Protein AF-A0A0C9QI02-F1 (afdb_monomer)

Mean predicted aligned error: 4.32 Å

InterPro domains:
  IPR000772 Ricin B, lectin domain [PF00652] (27-144)
  IPR000772 Ricin B, lectin domain [SM00458] (23-147)
  IPR035992 Ricin B-like lectins [SSF50370] (18-147)

Nearest PDB structures (foldseek):
  8v9q-assembly1_A  TM=8.967E-01  e=5.210E-18  Mus musculus
  1xhb-assembly1_A  TM=8.887E-01  e=1.235E-16  Mus musculus
  6egs-assembly2_B  TM=7.963E-01  e=5.483E-11  Homo sapiens
  5fv9-assembly1_C  TM=7.968E-01  e=1.902E-10  Homo sapiens
  6nqt-assembly3_F  TM=7.589E-01  e=3.748E-10  Homo sapiens

pLDDT: mean 92.77, std 10.68, range [41.97, 98.75]

Structure (mmCIF, N/CA/C/O backbone):
data_AF-A0A0C9QI02-F1
#
_entry.id   AF-A0A0C9QI02-F1
#
loop_
_atom_site.group_PDB
_atom_site.id
_atom_site.type_symbol
_atom_site.label_atom_id
_atom_site.label_alt_id
_atom_site.label_comp_id
_atom_site.label_asym_id
_atom_site.label_entity_id
_atom_site.label_seq_id
_atom_site.pdbx_PDB_ins_code
_atom_site.Cartn_x
_atom_site.Cartn_y
_atom_site.Cartn_z
_atom_site.occupancy
_atom_site.B_iso_or_equiv
_atom_site.auth_seq_id
_atom_site.auth_comp_id
_atom_site.auth_asym_id
_atom_site.auth_atom_id
_atom_site.pdbx_PDB_model_num
ATOM 1 N N . MET A 1 1 ? -13.184 5.773 35.639 1.00 55.47 1 MET A N 1
ATOM 2 C CA . MET A 1 1 ? -14.064 6.061 34.481 1.00 55.47 1 MET A CA 1
ATOM 3 C C . MET A 1 1 ? -14.146 4.818 33.604 1.00 55.47 1 MET A C 1
ATOM 5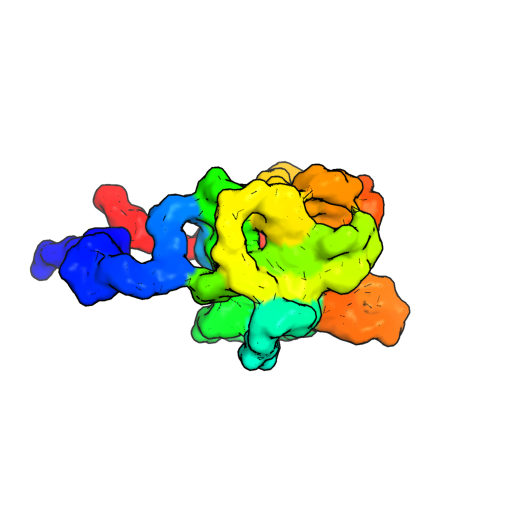 O O . MET A 1 1 ? -13.140 4.131 33.490 1.00 55.47 1 MET A O 1
ATOM 9 N N . LYS A 1 2 ? -15.314 4.500 33.029 1.00 77.25 2 LYS A N 1
ATOM 10 C CA . LYS A 1 2 ? -15.516 3.354 32.120 1.00 77.25 2 LYS A CA 1
ATOM 11 C C . LYS A 1 2 ? -15.523 3.847 30.665 1.00 77.25 2 LYS A C 1
ATOM 13 O O . LYS A 1 2 ? -16.592 4.107 30.118 1.00 77.25 2 LYS A O 1
ATOM 18 N N . CYS A 1 3 ? -14.345 4.047 30.074 1.00 85.62 3 CYS A N 1
ATOM 19 C CA . CYS A 1 3 ? -14.226 4.512 28.689 1.00 85.62 3 CYS A CA 1
ATOM 20 C C . CYS A 1 3 ? -14.749 3.453 27.706 1.00 85.62 3 CYS A C 1
ATOM 22 O O . CYS A 1 3 ? -14.586 2.254 27.929 1.00 85.62 3 CYS A O 1
ATOM 24 N N . LYS A 1 4 ? -15.390 3.902 26.625 1.00 88.62 4 LYS A N 1
ATOM 25 C CA . LYS A 1 4 ? -15.806 3.042 25.510 1.00 88.62 4 LYS A CA 1
ATOM 26 C C . LYS A 1 4 ? -14.634 2.820 24.549 1.00 88.62 4 LYS A C 1
ATOM 28 O O . LYS A 1 4 ? -13.681 3.596 24.548 1.00 88.62 4 LYS A O 1
ATOM 33 N N . SER A 1 5 ? -14.694 1.753 23.751 1.00 86.62 5 SER A N 1
ATOM 34 C CA . SER A 1 5 ? -13.665 1.458 22.750 1.00 86.62 5 SER A CA 1
ATOM 35 C C . SER A 1 5 ? -13.725 2.445 21.580 1.00 86.62 5 SER A C 1
ATOM 37 O O . SER A 1 5 ? -14.763 3.049 21.310 1.00 86.62 5 SER A O 1
ATOM 39 N N . PHE A 1 6 ? -12.623 2.578 20.840 1.00 83.38 6 PHE A N 1
ATOM 40 C CA . PHE A 1 6 ? -12.599 3.406 19.631 1.00 83.38 6 PHE A CA 1
ATOM 41 C C . PHE A 1 6 ? -13.569 2.890 18.555 1.00 83.38 6 PHE A C 1
ATOM 43 O O . PHE A 1 6 ? -14.232 3.676 17.887 1.00 83.38 6 PHE A O 1
ATOM 50 N N . ARG A 1 7 ? -13.748 1.565 18.468 1.00 86.25 7 ARG A N 1
ATOM 51 C CA . ARG A 1 7 ? -14.791 0.959 17.632 1.00 86.25 7 ARG A CA 1
ATOM 52 C C . ARG A 1 7 ? -16.189 1.459 18.011 1.00 86.25 7 ARG A C 1
ATOM 54 O O . ARG A 1 7 ? -16.927 1.883 17.133 1.00 86.25 7 ARG A O 1
ATOM 61 N N . TRP A 1 8 ? -16.523 1.476 19.305 1.00 90.69 8 TRP A N 1
ATOM 62 C CA . TRP A 1 8 ? -17.812 1.997 19.769 1.00 90.69 8 TRP A CA 1
ATOM 63 C C . TRP A 1 8 ? -18.002 3.468 19.377 1.00 90.69 8 TRP A C 1
ATOM 65 O O . TRP A 1 8 ? -19.097 3.853 18.979 1.00 90.69 8 TRP A O 1
ATOM 75 N N . TYR A 1 9 ? -16.943 4.280 19.456 1.00 90.12 9 TYR A N 1
ATOM 76 C CA . TYR A 1 9 ? -16.985 5.679 19.024 1.00 90.12 9 TYR A CA 1
ATOM 77 C C . TYR A 1 9 ? -17.322 5.805 17.533 1.00 90.12 9 TYR A C 1
ATOM 79 O O . TYR A 1 9 ? -18.242 6.543 17.191 1.00 90.12 9 TYR A O 1
ATOM 87 N N . LEU A 1 10 ? -16.644 5.052 16.661 1.00 90.44 10 LEU A N 1
ATOM 88 C CA . LEU A 1 10 ? -16.947 5.056 15.227 1.00 90.44 10 LEU A CA 1
ATOM 89 C C . LEU A 1 10 ? -18.365 4.548 14.940 1.00 90.44 10 LEU A C 1
ATOM 91 O O . LEU A 1 10 ? -19.029 5.075 14.068 1.00 90.44 10 LEU A O 1
ATOM 95 N N . GLU A 1 11 ? -18.875 3.579 15.697 1.00 91.56 11 GLU A N 1
ATOM 96 C CA . GLU A 1 11 ? -20.224 3.040 15.474 1.00 91.56 11 GLU A CA 1
ATOM 97 C C . GLU A 1 11 ? -21.355 3.948 16.000 1.00 91.56 11 GLU A C 1
ATOM 99 O O . GLU A 1 11 ? -22.473 3.863 15.499 1.00 91.56 11 GLU A O 1
ATOM 104 N N . ASN A 1 12 ? -21.107 4.791 17.014 1.00 94.12 12 ASN A N 1
ATOM 105 C CA . ASN A 1 12 ? -22.176 5.504 17.740 1.00 94.12 12 ASN A CA 1
ATOM 106 C C . ASN A 1 12 ? -22.050 7.032 17.728 1.00 94.12 12 ASN A C 1
ATOM 108 O O . ASN A 1 12 ? -23.053 7.720 17.893 1.00 94.12 12 ASN A O 1
ATOM 112 N N . ILE A 1 13 ? -20.833 7.564 17.602 1.00 95.44 13 ILE A N 1
ATOM 113 C CA . ILE A 1 13 ? -20.556 9.005 17.673 1.00 95.44 13 ILE A CA 1
ATOM 114 C C . ILE A 1 13 ? -20.153 9.561 16.309 1.00 95.44 13 ILE A C 1
ATOM 116 O O . ILE A 1 13 ? -20.539 10.681 15.995 1.00 95.44 13 ILE A O 1
ATOM 120 N N . TYR A 1 14 ? -19.406 8.793 15.510 1.00 92.94 14 TYR A N 1
ATOM 121 C CA . TYR A 1 14 ? -18.964 9.204 14.173 1.00 92.94 14 TYR A CA 1
ATOM 122 C C . TYR A 1 14 ? -19.199 8.110 13.104 1.00 92.94 14 TYR A C 1
ATOM 124 O O . TYR A 1 14 ? -18.239 7.620 12.501 1.00 92.94 14 TYR A O 1
ATOM 132 N N . PRO A 1 15 ? -20.464 7.686 12.893 1.00 90.62 15 PRO A N 1
ATOM 133 C CA . PRO A 1 15 ? -20.831 6.586 11.990 1.00 90.62 15 PRO A CA 1
ATOM 134 C C . PRO A 1 15 ? -20.551 6.849 10.506 1.00 90.62 15 PRO A C 1
ATOM 136 O O . PRO A 1 15 ? -20.457 5.907 9.724 1.00 90.62 15 PRO A O 1
ATOM 139 N N . GLU A 1 16 ? -20.414 8.106 10.102 1.00 89.44 16 GLU A N 1
ATOM 140 C CA . GLU A 1 16 ? -20.093 8.524 8.739 1.00 89.44 16 GLU A CA 1
ATOM 141 C C . GLU A 1 16 ? -18.588 8.519 8.431 1.00 89.44 16 GLU A C 1
ATOM 143 O O . GLU A 1 16 ? -18.187 8.877 7.322 1.00 89.44 16 GLU A O 1
ATOM 148 N N . SER A 1 17 ? -17.746 8.134 9.396 1.00 88.81 17 SER A N 1
ATOM 149 C CA . SER A 1 17 ? -16.302 8.046 9.198 1.00 88.81 17 SER A CA 1
ATOM 150 C C . SER A 1 17 ? -15.953 7.126 8.019 1.00 88.81 17 SER A C 1
ATOM 152 O O . SER A 1 17 ? -16.450 5.999 7.958 1.00 88.81 17 SER A O 1
ATOM 154 N N . PRO A 1 18 ? -15.038 7.531 7.118 1.00 85.50 18 PRO A N 1
ATOM 155 C CA . PRO A 1 18 ? -14.556 6.654 6.050 1.00 85.50 18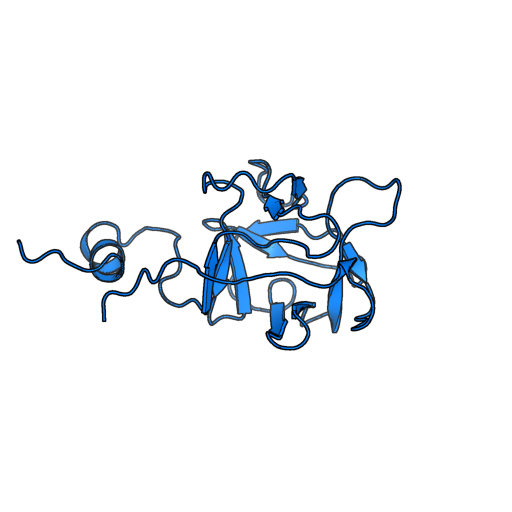 PRO A CA 1
ATOM 156 C C . PRO A 1 18 ? -13.654 5.524 6.574 1.00 85.50 18 PRO A C 1
ATOM 158 O O . PRO A 1 18 ? -13.315 4.604 5.831 1.00 85.50 18 PRO A O 1
ATOM 161 N N . MET A 1 19 ? -13.253 5.576 7.848 1.00 86.62 19 MET A N 1
ATOM 162 C CA . MET A 1 19 ? -12.343 4.608 8.439 1.00 86.62 19 MET A CA 1
ATOM 163 C C . MET A 1 19 ? -12.971 3.201 8.495 1.00 86.62 19 MET A C 1
ATOM 165 O O . MET A 1 19 ? -14.050 3.023 9.065 1.00 86.62 19 MET A O 1
ATOM 169 N N . PRO A 1 20 ? -12.290 2.160 7.981 1.00 89.12 20 PRO A N 1
ATOM 170 C CA . PRO A 1 20 ? -12.833 0.811 7.995 1.00 89.12 20 PRO A CA 1
ATOM 171 C C . PRO A 1 20 ? -12.857 0.256 9.425 1.00 89.12 20 PRO A C 1
ATOM 173 O O . PRO A 1 20 ? -11.878 0.362 10.160 1.00 89.12 20 PRO A O 1
ATOM 176 N N . LEU A 1 21 ? -13.956 -0.402 9.806 1.00 88.56 21 LEU A N 1
ATOM 177 C CA . LEU A 1 21 ? -14.075 -1.085 11.106 1.00 88.56 21 LEU A CA 1
ATOM 178 C C . LEU A 1 21 ? -13.408 -2.468 11.121 1.00 88.56 21 LEU A C 1
ATOM 180 O O . LEU A 1 21 ? -13.015 -2.962 12.179 1.00 88.56 21 LEU A O 1
ATOM 184 N N . ASP A 1 22 ? -13.294 -3.094 9.948 1.00 90.25 22 ASP A N 1
ATOM 185 C CA . ASP A 1 22 ? -12.782 -4.450 9.773 1.00 90.25 22 ASP A CA 1
ATOM 186 C C . ASP A 1 22 ? -11.484 -4.447 8.962 1.00 90.25 22 ASP A C 1
ATOM 188 O O . ASP A 1 22 ? -11.472 -4.506 7.727 1.00 90.25 22 ASP A O 1
ATOM 192 N N . TYR A 1 23 ? -10.366 -4.418 9.682 1.00 92.06 23 TYR A N 1
ATOM 193 C CA . TYR A 1 23 ? -9.023 -4.435 9.115 1.00 92.06 23 TYR A CA 1
ATOM 194 C C . TYR A 1 23 ? -8.107 -5.421 9.838 1.00 92.06 23 TYR A C 1
ATOM 196 O O . TYR A 1 23 ? -8.306 -5.744 11.008 1.00 92.06 23 TYR A O 1
ATOM 204 N N . TYR A 1 24 ? -7.101 -5.907 9.115 1.00 92.88 24 TYR A N 1
ATOM 205 C CA . TYR A 1 24 ? -5.990 -6.683 9.662 1.00 92.88 24 TYR A CA 1
ATOM 206 C C . TYR A 1 24 ? -4.906 -5.772 10.239 1.00 92.88 24 TYR A C 1
ATOM 208 O O . TYR A 1 24 ? -4.294 -6.089 11.255 1.00 92.88 24 TYR A O 1
ATOM 216 N N . TYR A 1 25 ? -4.682 -4.623 9.601 1.00 93.50 25 TYR A N 1
ATOM 217 C CA . TYR A 1 25 ? -3.636 -3.680 9.974 1.00 93.50 25 TYR A CA 1
ATOM 218 C C . TYR A 1 25 ? -4.105 -2.234 9.796 1.00 93.50 25 TYR A C 1
ATOM 220 O O . TYR A 1 25 ? -4.854 -1.947 8.865 1.00 93.50 25 TYR A O 1
ATOM 228 N N . LEU A 1 26 ? -3.647 -1.344 10.679 1.00 92.69 26 LEU A N 1
ATOM 229 C CA . LEU A 1 26 ? -3.804 0.105 10.582 1.00 92.69 26 LEU A CA 1
ATOM 230 C C . LEU A 1 26 ? -2.502 0.772 11.039 1.00 92.69 26 LEU A C 1
ATOM 232 O O . LEU A 1 26 ? -2.076 0.564 12.180 1.00 92.69 26 LEU A O 1
ATOM 236 N N . GLY A 1 27 ? -1.893 1.571 10.168 1.00 94.19 27 GLY A N 1
ATOM 237 C CA . GLY A 1 27 ? -0.653 2.290 10.453 1.00 94.19 27 GLY A CA 1
ATOM 238 C C . GLY A 1 27 ? 0.167 2.570 9.196 1.00 94.19 27 GLY A C 1
ATOM 239 O O . GLY A 1 27 ? -0.371 2.628 8.093 1.00 94.19 27 GLY A O 1
ATOM 240 N N . ASP A 1 28 ? 1.469 2.754 9.373 1.00 96.19 28 ASP A N 1
ATOM 241 C CA . ASP A 1 28 ? 2.420 3.018 8.302 1.00 96.19 28 ASP A CA 1
ATOM 242 C C . ASP A 1 28 ? 2.816 1.759 7.516 1.00 96.19 28 ASP A C 1
ATOM 244 O O . ASP A 1 28 ? 3.135 0.710 8.071 1.00 96.19 28 ASP A O 1
ATOM 248 N N . VAL A 1 29 ? 2.863 1.861 6.186 1.00 98.12 29 VAL A N 1
ATOM 249 C CA . VAL A 1 29 ? 3.335 0.766 5.323 1.00 98.12 29 VAL A CA 1
ATOM 250 C C . VAL A 1 29 ? 4.782 1.037 4.939 1.00 98.12 29 VAL A C 1
ATOM 252 O O . VAL A 1 29 ? 5.065 1.767 3.990 1.00 98.12 29 VAL A O 1
ATOM 255 N N . LYS A 1 30 ? 5.711 0.460 5.703 1.00 98.12 30 LYS A N 1
ATOM 256 C CA . LYS A 1 30 ? 7.144 0.763 5.603 1.00 98.12 30 LYS A CA 1
ATOM 257 C C . LYS A 1 30 ? 7.899 -0.222 4.719 1.00 98.12 30 LYS A C 1
ATOM 259 O O . LYS A 1 30 ? 7.874 -1.424 4.969 1.00 98.12 30 LYS A O 1
ATOM 264 N N . ASN A 1 31 ? 8.670 0.273 3.759 1.00 98.38 31 ASN A N 1
ATOM 265 C CA . ASN A 1 31 ? 9.589 -0.547 2.979 1.00 98.38 31 ASN A CA 1
ATOM 266 C C . ASN A 1 31 ? 10.825 -0.970 3.796 1.00 98.38 31 ASN A C 1
ATOM 268 O O . ASN A 1 31 ? 11.398 -0.182 4.558 1.00 98.38 31 ASN A O 1
ATOM 272 N N . VAL A 1 32 ? 11.266 -2.219 3.630 1.00 97.81 32 VAL A N 1
ATOM 273 C CA . VAL A 1 32 ? 12.413 -2.775 4.361 1.00 97.81 32 VAL A CA 1
ATOM 274 C C . VAL A 1 32 ? 13.745 -2.218 3.867 1.00 97.81 32 VAL A C 1
ATOM 276 O O . VAL A 1 32 ? 14.619 -1.997 4.704 1.00 97.81 32 VAL A O 1
ATOM 279 N N . GLU A 1 33 ? 13.920 -2.000 2.568 1.00 97.31 33 GLU A N 1
ATOM 280 C CA . GLU A 1 33 ? 15.187 -1.553 1.982 1.00 97.31 33 GLU A CA 1
ATOM 281 C C . GLU A 1 33 ? 15.384 -0.048 2.161 1.00 97.31 33 GLU A C 1
ATOM 283 O O . GLU A 1 33 ? 16.278 0.371 2.894 1.00 97.31 33 GLU A O 1
ATOM 288 N N . MET A 1 34 ? 14.482 0.762 1.599 1.00 95.94 34 MET A N 1
ATOM 289 C CA . MET A 1 34 ? 14.603 2.226 1.624 1.00 95.94 34 MET A CA 1
ATOM 290 C C . MET A 1 34 ? 14.272 2.853 2.979 1.00 95.94 34 MET A C 1
ATOM 292 O O . MET A 1 34 ? 14.533 4.031 3.189 1.00 95.94 34 MET A O 1
ATOM 296 N N . LYS A 1 35 ? 13.642 2.100 3.891 1.00 96.81 35 LYS A N 1
ATOM 297 C CA . LYS A 1 35 ? 13.123 2.595 5.183 1.00 96.81 35 LYS A CA 1
ATOM 298 C C . LYS A 1 35 ? 12.086 3.725 5.077 1.00 96.81 35 LYS A C 1
ATOM 300 O O . LYS A 1 35 ? 11.718 4.279 6.113 1.00 96.81 35 LYS A O 1
ATOM 305 N N . ASN A 1 36 ? 11.594 3.998 3.873 1.00 97.75 36 ASN A N 1
ATOM 306 C CA . ASN A 1 36 ? 10.512 4.929 3.579 1.00 97.75 36 ASN A CA 1
ATOM 307 C C . ASN A 1 36 ? 9.141 4.267 3.742 1.00 97.75 36 ASN A C 1
ATOM 309 O O . ASN A 1 36 ? 9.024 3.040 3.706 1.00 97.75 36 ASN A O 1
ATOM 313 N N . CYS A 1 37 ? 8.116 5.088 3.907 1.00 98.31 37 CYS A N 1
ATOM 314 C CA . CYS A 1 37 ? 6.727 4.690 4.040 1.00 98.31 37 CYS A CA 1
ATOM 315 C C . CYS A 1 37 ? 5.947 5.049 2.777 1.00 98.31 37 CYS A C 1
ATOM 317 O O . CYS A 1 37 ? 6.301 5.999 2.074 1.00 98.31 37 CYS A O 1
ATOM 319 N N . LEU A 1 38 ? 4.889 4.284 2.494 1.00 98.44 38 LEU A N 1
ATOM 320 C CA . LEU A 1 38 ? 3.847 4.750 1.584 1.00 98.44 38 LEU A CA 1
ATOM 321 C C . LEU A 1 38 ? 3.278 6.067 2.101 1.00 98.44 38 LEU A C 1
ATOM 323 O O . LEU A 1 38 ? 3.082 6.237 3.305 1.00 98.44 38 LEU A O 1
ATOM 327 N N . ASP A 1 39 ? 3.020 6.977 1.174 1.00 98.25 39 ASP A N 1
ATOM 328 C CA . ASP A 1 39 ? 2.570 8.322 1.488 1.00 98.25 39 ASP A CA 1
ATOM 329 C C . ASP A 1 39 ? 1.630 8.822 0.386 1.00 98.25 39 ASP A C 1
ATOM 331 O O . ASP A 1 39 ? 1.976 8.806 -0.798 1.00 98.25 39 ASP A O 1
ATOM 335 N N . THR A 1 40 ? 0.425 9.266 0.745 1.00 97.94 40 THR A N 1
ATOM 336 C CA . THR A 1 40 ? -0.506 9.861 -0.229 1.00 97.94 40 THR A CA 1
ATOM 337 C C . THR A 1 40 ? -0.035 11.228 -0.727 1.00 97.94 40 THR A C 1
ATOM 339 O O . THR A 1 40 ? -0.519 11.712 -1.743 1.00 97.94 40 THR A O 1
ATOM 342 N N . MET A 1 41 ? 0.922 11.857 -0.046 1.00 96.81 41 MET A N 1
ATOM 343 C CA . MET A 1 41 ? 1.473 13.191 -0.299 1.00 96.81 41 MET A CA 1
ATOM 344 C C . MET A 1 41 ? 0.394 14.289 -0.329 1.00 96.81 41 MET A C 1
ATOM 346 O O . MET A 1 41 ? 0.598 15.337 -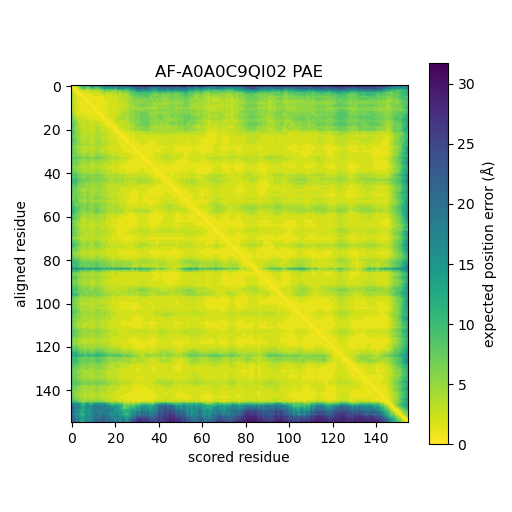0.938 1.00 96.81 41 MET A O 1
ATOM 350 N N . GLY A 1 42 ? -0.779 14.035 0.268 1.00 95.06 42 GLY A N 1
ATOM 351 C CA . GLY A 1 42 ? -1.956 14.904 0.150 1.00 95.06 42 GLY A CA 1
ATOM 352 C C . GLY A 1 42 ? -2.540 14.980 -1.269 1.00 95.06 42 GLY A C 1
ATOM 353 O O . GLY A 1 42 ? -3.278 15.915 -1.580 1.00 95.06 42 GLY A O 1
ATOM 354 N N . ARG A 1 43 ? -2.185 14.032 -2.145 1.00 96.00 43 ARG A N 1
ATOM 355 C CA . ARG A 1 43 ? -2.670 13.952 -3.526 1.00 96.00 43 ARG A CA 1
ATOM 356 C C . ARG A 1 43 ? -4.133 13.521 -3.584 1.00 96.00 43 ARG A C 1
ATOM 358 O O . ARG A 1 43 ? -4.680 12.941 -2.648 1.00 96.00 43 ARG A O 1
ATOM 365 N N . ARG A 1 44 ? -4.766 13.816 -4.714 1.00 95.19 44 ARG A N 1
ATOM 366 C CA . ARG A 1 44 ? -6.169 13.526 -5.012 1.00 95.19 44 ARG A CA 1
ATOM 367 C C . ARG A 1 44 ? -6.321 12.170 -5.700 1.00 95.19 44 ARG A C 1
ATOM 369 O O . ARG A 1 44 ? -5.366 11.580 -6.204 1.00 95.19 4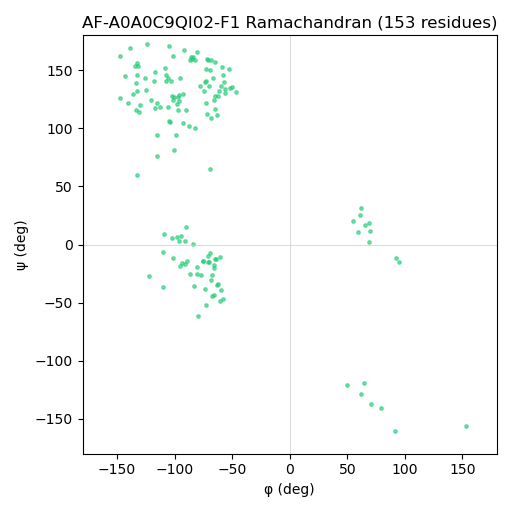4 ARG A O 1
ATOM 376 N N . THR A 1 45 ? -7.567 11.707 -5.775 1.00 96.44 45 THR A N 1
ATOM 377 C CA . THR A 1 45 ? -7.932 10.498 -6.524 1.00 96.44 45 THR A CA 1
ATOM 378 C C . THR A 1 45 ? -7.408 10.543 -7.967 1.00 96.44 45 THR A C 1
ATOM 380 O O . THR A 1 45 ? -7.555 11.543 -8.667 1.00 96.44 45 THR A O 1
ATOM 383 N N . GLY A 1 46 ? -6.830 9.437 -8.429 1.00 96.38 46 GLY A N 1
ATOM 384 C CA . GLY A 1 46 ? -6.240 9.274 -9.758 1.00 96.38 46 GLY A CA 1
ATOM 385 C C . GLY A 1 46 ? -4.743 9.591 -9.843 1.00 96.38 46 GLY A C 1
ATOM 386 O O . GLY A 1 46 ? -4.119 9.246 -10.853 1.00 96.38 46 GLY A O 1
ATOM 387 N N . GLU A 1 47 ? -4.158 10.197 -8.808 1.00 97.44 47 GLU A N 1
ATOM 388 C CA . GLU A 1 47 ? -2.725 10.486 -8.733 1.00 97.44 47 GLU A CA 1
ATOM 389 C C . GLU A 1 47 ? -1.925 9.302 -8.163 1.00 97.44 47 GLU A C 1
ATOM 391 O O . GLU A 1 47 ? -2.465 8.413 -7.502 1.00 97.44 47 GLU A O 1
ATOM 396 N N . THR A 1 48 ? -0.619 9.264 -8.436 1.00 97.50 48 THR A N 1
ATOM 397 C CA . THR A 1 48 ? 0.268 8.185 -7.972 1.00 97.50 48 THR A CA 1
ATOM 398 C C . THR A 1 48 ? 0.528 8.297 -6.469 1.00 97.50 48 THR A C 1
ATOM 400 O O . THR A 1 48 ? 0.746 9.400 -5.966 1.00 97.50 48 THR A O 1
ATOM 403 N N . VAL A 1 49 ? 0.578 7.177 -5.744 1.00 98.00 49 VAL A N 1
ATOM 404 C CA . VAL A 1 49 ? 1.063 7.168 -4.352 1.00 98.00 49 VAL A CA 1
ATOM 405 C C . VAL A 1 49 ? 2.578 7.432 -4.317 1.00 98.00 49 VAL A C 1
ATOM 407 O O . VAL A 1 49 ? 3.297 7.146 -5.274 1.00 98.00 49 VAL A O 1
ATOM 410 N N . GLY A 1 50 ? 3.078 8.037 -3.246 1.00 97.88 50 GLY A N 1
ATOM 411 C CA . GLY A 1 50 ? 4.494 8.343 -3.060 1.00 97.88 50 GLY A CA 1
ATOM 412 C C . GLY A 1 50 ? 5.194 7.416 -2.071 1.00 97.88 50 GLY A C 1
ATOM 413 O O . GLY A 1 50 ? 4.572 6.625 -1.360 1.00 97.88 50 GLY A O 1
ATOM 414 N N . LEU A 1 51 ? 6.516 7.560 -2.027 1.00 98.12 51 LEU A N 1
ATOM 415 C CA . LEU A 1 51 ? 7.388 7.038 -0.983 1.00 98.12 51 LEU A CA 1
ATOM 416 C C . LEU A 1 51 ? 8.128 8.208 -0.340 1.00 98.12 51 LEU A C 1
ATOM 418 O O . LEU A 1 51 ? 8.818 8.961 -1.026 1.00 98.12 51 LEU A O 1
ATOM 422 N N . SER A 1 52 ? 8.016 8.343 0.975 1.00 97.81 52 SER A N 1
ATOM 423 C CA . SER A 1 52 ? 8.683 9.400 1.740 1.00 97.81 52 SER A CA 1
ATOM 424 C C . SER A 1 52 ? 9.235 8.848 3.056 1.00 97.81 52 SER A C 1
ATOM 426 O O . SER A 1 52 ? 8.970 7.702 3.427 1.00 97.81 52 SER A O 1
ATOM 428 N N . TYR A 1 53 ? 10.059 9.624 3.759 1.00 97.31 53 TYR A N 1
ATOM 429 C CA . TYR A 1 53 ? 10.590 9.187 5.049 1.00 97.31 53 TYR A CA 1
ATOM 430 C C . TYR A 1 53 ? 9.438 8.928 6.035 1.00 97.31 53 TYR A C 1
ATOM 432 O O . TYR A 1 53 ? 8.495 9.711 6.125 1.00 97.31 53 TYR A O 1
ATOM 440 N N . CYS A 1 54 ? 9.506 7.834 6.792 1.00 97.06 54 CYS A N 1
ATOM 441 C CA . CYS A 1 54 ? 8.484 7.528 7.792 1.00 97.06 54 CYS A CA 1
ATOM 442 C C . CYS A 1 54 ? 8.551 8.546 8.942 1.00 97.06 54 CYS A C 1
ATOM 444 O O . CYS A 1 54 ? 9.494 8.502 9.736 1.00 97.06 54 CYS A O 1
ATOM 446 N N . HIS A 1 55 ? 7.569 9.443 9.053 1.00 95.19 55 HIS A N 1
ATOM 447 C CA . HIS A 1 55 ? 7.576 10.508 10.065 1.00 95.19 55 HIS A CA 1
ATOM 448 C C . HIS A 1 55 ? 6.797 10.151 11.337 1.00 95.19 55 HIS A C 1
ATOM 450 O O . HIS A 1 55 ? 7.000 10.779 12.372 1.00 95.19 55 HIS A O 1
ATOM 456 N N . GLY A 1 56 ? 5.912 9.149 11.289 1.00 92.44 56 GLY A N 1
ATOM 457 C CA . GLY A 1 56 ? 5.192 8.655 12.471 1.00 92.44 56 GLY A CA 1
ATOM 458 C C . GLY A 1 56 ? 4.163 9.631 13.057 1.00 92.44 56 GLY A C 1
ATOM 459 O O . GLY A 1 56 ? 3.760 9.472 14.204 1.00 92.44 56 GLY A O 1
ATOM 460 N N . LEU A 1 57 ? 3.733 10.628 12.276 1.00 92.19 57 LEU A N 1
ATOM 461 C CA . LEU A 1 57 ? 2.764 11.659 12.697 1.00 92.19 57 LEU A CA 1
ATOM 462 C C . LEU A 1 57 ? 1.320 11.328 12.284 1.00 92.19 57 LEU A C 1
ATOM 464 O O . LEU A 1 57 ? 0.415 12.125 12.506 1.00 92.19 57 LEU A O 1
ATOM 468 N N . GLY A 1 58 ? 1.099 10.165 11.672 1.00 90.38 58 GLY A N 1
ATOM 469 C CA . GLY A 1 58 ? -0.198 9.787 11.127 1.00 90.38 58 GLY A CA 1
ATOM 470 C C . GLY A 1 58 ? -0.479 10.443 9.768 1.00 90.38 58 GLY A C 1
ATOM 471 O O . GLY A 1 58 ? 0.417 10.537 8.931 1.00 90.38 58 GLY A O 1
ATOM 472 N N . GLY A 1 59 ? -1.725 10.872 9.546 1.00 92.81 59 GLY A N 1
ATOM 473 C CA . GLY A 1 59 ? -2.141 11.595 8.340 1.00 92.81 59 GLY A CA 1
ATOM 474 C C . GLY A 1 59 ? -1.969 10.790 7.049 1.00 92.81 59 GLY A C 1
ATOM 475 O O . GLY A 1 59 ? -2.381 9.636 6.962 1.00 92.81 59 GLY A O 1
ATOM 476 N N . ASN A 1 60 ? -1.310 11.402 6.067 1.00 96.56 60 ASN A N 1
ATOM 477 C CA . ASN A 1 60 ? -1.023 10.866 4.731 1.00 96.56 60 ASN A CA 1
ATOM 478 C C . ASN A 1 60 ? -0.170 9.582 4.706 1.00 96.56 60 ASN A C 1
ATOM 480 O O . ASN A 1 60 ? -0.065 8.956 3.651 1.00 96.56 60 ASN A O 1
ATOM 484 N N . GLN A 1 61 ? 0.415 9.171 5.836 1.00 96.94 61 GLN A N 1
ATOM 485 C CA . GLN A 1 61 ? 1.164 7.914 5.970 1.00 96.94 61 GLN A CA 1
ATOM 486 C C . GLN A 1 61 ? 0.382 6.793 6.667 1.00 96.94 61 GLN A C 1
ATOM 488 O O . GLN A 1 61 ? 0.948 5.734 6.937 1.00 96.94 61 GLN A O 1
ATOM 493 N N . VAL A 1 62 ? -0.901 6.994 6.985 1.00 95.06 62 VAL A N 1
ATOM 494 C CA . VAL A 1 62 ? -1.733 5.954 7.604 1.00 95.06 62 VAL A CA 1
ATOM 495 C C . VAL A 1 62 ? -2.537 5.230 6.542 1.00 95.06 62 VAL A C 1
ATOM 497 O O . VAL A 1 62 ? -3.333 5.831 5.819 1.00 95.06 62 VAL A O 1
ATOM 500 N N . PHE A 1 63 ? -2.361 3.91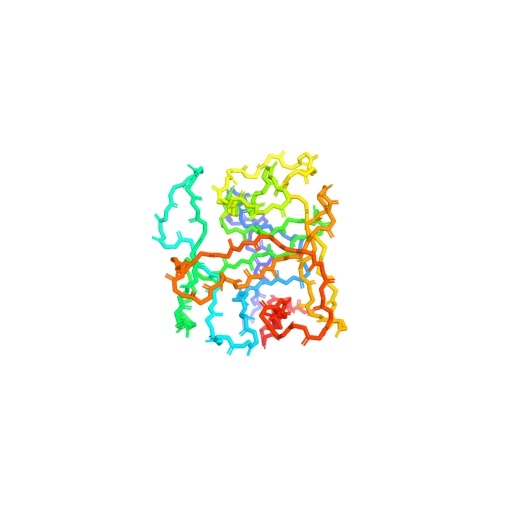2 6.515 1.00 97.06 63 PHE A N 1
ATOM 501 C CA . PHE A 1 63 ? -3.133 3.004 5.690 1.00 97.06 63 PHE A CA 1
ATOM 502 C C . PHE A 1 63 ? -3.763 1.903 6.543 1.00 97.06 63 PHE A C 1
ATOM 504 O O . PHE A 1 63 ? -3.159 1.381 7.484 1.00 97.06 63 PHE A O 1
ATOM 511 N N . ALA A 1 64 ? -4.977 1.513 6.179 1.00 96.06 64 ALA A N 1
ATOM 512 C CA . ALA A 1 64 ? -5.654 0.327 6.660 1.00 96.06 64 ALA A CA 1
ATOM 513 C C . ALA A 1 64 ? -5.534 -0.793 5.620 1.00 96.06 64 ALA A C 1
ATOM 515 O O . ALA A 1 64 ? -5.913 -0.610 4.465 1.00 96.06 64 ALA A O 1
ATOM 516 N N . TYR A 1 65 ? -5.061 -1.971 6.027 1.00 97.31 65 TYR A N 1
ATOM 517 C CA . TYR A 1 65 ? -5.209 -3.193 5.236 1.00 97.31 65 TYR A CA 1
ATOM 518 C C . TYR A 1 65 ? -6.483 -3.913 5.679 1.00 97.31 65 TYR A C 1
ATOM 520 O O . TYR A 1 65 ? -6.542 -4.488 6.770 1.00 97.31 65 TYR A O 1
ATOM 528 N N . THR A 1 66 ? -7.531 -3.821 4.867 1.00 95.81 66 THR A N 1
ATOM 529 C CA . THR A 1 66 ? -8.892 -4.221 5.245 1.00 95.81 66 THR A CA 1
ATOM 530 C C . THR A 1 66 ? -9.137 -5.718 5.047 1.00 95.81 66 THR A C 1
ATOM 532 O O . THR A 1 66 ? -8.470 -6.377 4.246 1.00 95.81 66 THR A O 1
ATOM 535 N N . LYS A 1 67 ? -10.170 -6.270 5.702 1.00 94.62 67 LYS A N 1
ATOM 536 C CA . LYS A 1 67 ? -10.618 -7.656 5.443 1.00 94.62 67 LYS A CA 1
ATOM 537 C C . LYS A 1 67 ? -11.151 -7.877 4.020 1.00 94.62 67 LYS A C 1
ATOM 539 O O . LYS A 1 67 ? -11.304 -9.018 3.599 1.00 94.62 67 LYS A O 1
ATOM 544 N N . ARG A 1 68 ? -11.400 -6.799 3.267 1.00 95.00 68 ARG A N 1
ATOM 545 C CA . ARG A 1 68 ? -11.775 -6.824 1.844 1.00 95.00 68 ARG A CA 1
ATOM 546 C C . ARG A 1 68 ? -10.567 -6.775 0.904 1.00 95.00 68 ARG A C 1
ATOM 548 O O . ARG A 1 68 ? -10.746 -6.501 -0.277 1.00 95.00 68 ARG A O 1
ATOM 555 N N . GLN A 1 69 ? -9.359 -7.032 1.414 1.00 97.12 69 GLN A N 1
ATOM 556 C CA . GLN A 1 69 ? -8.118 -7.030 0.630 1.00 97.12 69 GLN A CA 1
ATOM 557 C C . GLN A 1 69 ? -7.798 -5.659 0.013 1.00 97.12 69 GLN A C 1
ATOM 559 O O . GLN A 1 69 ? -7.208 -5.575 -1.056 1.00 97.12 69 GLN A O 1
ATOM 564 N N . GLN A 1 70 ? -8.179 -4.566 0.676 1.00 98.19 70 GLN A N 1
ATOM 565 C CA . GLN A 1 70 ? -7.867 -3.208 0.221 1.00 98.19 70 GLN A CA 1
ATOM 566 C C . GLN A 1 70 ? -6.762 -2.612 1.090 1.00 98.19 70 GLN A C 1
ATOM 568 O O . GLN A 1 70 ? -6.756 -2.828 2.301 1.00 98.19 70 GLN A O 1
ATOM 573 N N . ILE A 1 71 ? -5.860 -1.836 0.489 1.00 98.38 71 ILE A N 1
ATOM 574 C CA . ILE A 1 71 ? -4.928 -0.963 1.213 1.00 98.38 71 ILE A CA 1
ATOM 575 C C . ILE A 1 71 ? -5.459 0.459 1.054 1.00 98.38 71 ILE A C 1
ATOM 577 O O . ILE A 1 71 ? -5.402 1.020 -0.038 1.00 98.38 71 ILE A O 1
ATOM 581 N N . MET A 1 72 ? -6.041 0.988 2.125 1.00 97.12 72 MET A N 1
ATOM 582 C CA . MET A 1 72 ? -6.909 2.166 2.129 1.00 97.12 72 MET A CA 1
ATOM 583 C C . MET A 1 72 ? -6.310 3.295 2.971 1.00 97.12 72 MET A C 1
ATOM 585 O O . MET A 1 72 ? -5.800 3.029 4.049 1.00 97.12 72 MET A O 1
ATOM 589 N N . SER A 1 73 ? -6.425 4.539 2.523 1.00 95.56 73 SER A N 1
ATOM 590 C CA . SER A 1 73 ? -6.191 5.759 3.301 1.00 95.56 73 SER A CA 1
ATOM 591 C C . SER A 1 73 ? -7.407 6.667 3.104 1.00 95.56 73 SER A C 1
ATOM 593 O O . SER A 1 73 ? -7.751 6.979 1.964 1.00 95.56 73 SER A O 1
ATOM 595 N N . ASP A 1 74 ? -8.100 7.015 4.190 1.00 91.88 74 ASP A N 1
ATOM 596 C CA . ASP A 1 74 ? -9.437 7.626 4.159 1.00 91.88 74 ASP A CA 1
ATOM 597 C C . ASP A 1 74 ? -10.417 6.857 3.243 1.00 91.88 74 ASP A C 1
ATOM 599 O O . ASP A 1 74 ? -10.655 5.672 3.465 1.00 91.88 74 ASP A O 1
ATOM 603 N N . ASP A 1 75 ? -10.984 7.498 2.214 1.00 94.06 75 ASP A N 1
ATOM 604 C CA . ASP A 1 75 ? -11.873 6.883 1.215 1.00 94.06 75 ASP A CA 1
ATOM 605 C C . ASP A 1 75 ? -11.133 6.410 -0.056 1.00 94.06 75 ASP A C 1
ATOM 607 O O . ASP A 1 75 ? -11.770 5.995 -1.032 1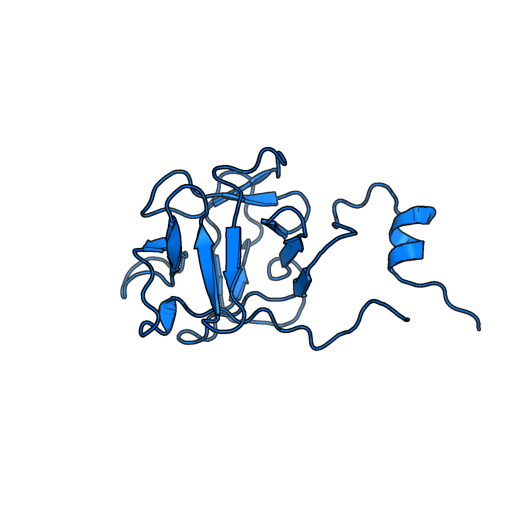.00 94.06 75 ASP A O 1
ATOM 611 N N . MET A 1 76 ? -9.796 6.460 -0.070 1.00 97.25 76 MET A N 1
ATOM 612 C CA . MET A 1 76 ? -8.951 6.117 -1.217 1.00 97.25 76 MET A CA 1
ATOM 613 C C . MET A 1 76 ? -8.217 4.791 -1.018 1.00 97.25 76 MET A C 1
ATOM 615 O O . MET A 1 76 ? -7.709 4.485 0.053 1.00 97.25 76 MET A O 1
ATOM 619 N N . CYS A 1 77 ? -8.116 4.007 -2.082 1.00 98.19 77 CYS A N 1
ATOM 620 C CA . CYS A 1 77 ? -7.486 2.699 -2.134 1.00 98.19 77 CYS A CA 1
ATOM 621 C C . CYS A 1 77 ? -6.291 2.724 -3.085 1.00 98.19 77 CYS A C 1
ATOM 623 O O . CYS A 1 77 ? -6.312 3.427 -4.099 1.00 98.19 77 CYS A O 1
ATOM 625 N N . LEU A 1 78 ? -5.269 1.918 -2.789 1.00 98.56 78 LEU A N 1
ATOM 626 C CA . LEU A 1 78 ? -4.242 1.605 -3.778 1.00 98.56 78 LEU A CA 1
ATOM 627 C C . LEU A 1 78 ? -4.877 0.895 -4.976 1.00 98.56 78 LEU A C 1
ATOM 629 O O . LEU A 1 78 ? -5.625 -0.070 -4.810 1.00 98.56 78 LEU A O 1
ATOM 633 N N . ASP A 1 79 ? -4.536 1.362 -6.169 1.00 98.44 79 ASP A N 1
ATOM 634 C CA . ASP A 1 79 ? -5.110 0.929 -7.437 1.00 98.44 79 ASP A CA 1
ATOM 635 C C . ASP A 1 79 ? -3.998 0.735 -8.474 1.00 98.44 79 ASP A C 1
ATOM 637 O O . ASP A 1 79 ? -3.151 1.617 -8.660 1.00 98.44 79 ASP A O 1
ATOM 641 N N . ALA A 1 80 ? -3.975 -0.416 -9.144 1.00 97.88 80 ALA A N 1
ATOM 642 C CA . ALA A 1 80 ? -3.025 -0.691 -10.214 1.00 97.88 80 ALA A CA 1
ATOM 643 C C . ALA A 1 80 ? -3.716 -1.299 -11.441 1.00 97.88 80 ALA A C 1
ATOM 645 O O . ALA A 1 80 ? -4.211 -2.424 -11.423 1.00 97.88 80 ALA A O 1
ATOM 646 N N . ALA A 1 81 ? -3.686 -0.565 -12.553 1.00 94.69 81 ALA A N 1
ATOM 647 C CA . ALA A 1 81 ? -4.316 -0.985 -13.806 1.00 94.69 81 ALA A CA 1
ATOM 648 C C . ALA A 1 81 ? -3.399 -1.816 -14.724 1.00 94.69 81 ALA A C 1
ATOM 650 O O . ALA A 1 81 ? -3.882 -2.425 -15.676 1.00 94.69 81 ALA A O 1
ATOM 651 N N . SER A 1 82 ? -2.085 -1.842 -14.467 1.00 95.50 82 SER A N 1
ATOM 652 C CA . SER A 1 82 ? -1.107 -2.564 -15.290 1.00 95.50 82 SER A CA 1
ATOM 653 C C . SER A 1 82 ? -0.149 -3.396 -14.424 1.00 95.50 82 SER A C 1
ATOM 655 O O . SER A 1 82 ? 0.071 -3.044 -13.262 1.00 95.50 82 SER A O 1
ATOM 657 N N . PRO A 1 83 ? 0.471 -4.465 -14.960 1.00 95.25 83 PRO A N 1
ATOM 658 C CA . PRO A 1 83 ? 1.447 -5.270 -14.223 1.00 95.25 83 PRO A CA 1
ATOM 659 C C . PRO A 1 83 ? 2.738 -4.534 -13.836 1.00 95.25 83 PRO A C 1
ATOM 661 O O . PRO A 1 83 ? 3.480 -5.051 -13.008 1.00 95.25 83 PRO A O 1
ATOM 664 N N . GLN A 1 84 ? 2.997 -3.345 -14.392 1.00 94.62 84 GLN A N 1
ATOM 665 C CA . GLN A 1 84 ? 4.172 -2.516 -14.091 1.00 94.62 84 GLN A CA 1
ATOM 666 C C . GLN A 1 84 ? 3.827 -1.235 -13.305 1.00 94.62 84 GLN A C 1
ATOM 668 O O . GLN A 1 84 ? 4.717 -0.521 -12.851 1.00 94.62 84 GLN A O 1
ATOM 673 N N . GLY A 1 85 ? 2.540 -0.946 -13.092 1.00 88.94 85 GLY A N 1
ATOM 674 C CA . GLY A 1 85 ? 2.072 0.299 -12.479 1.00 88.94 85 GLY A CA 1
ATOM 675 C C . GLY A 1 85 ? 1.760 1.407 -13.502 1.00 88.94 85 GLY A C 1
ATOM 676 O O . GLY A 1 85 ? 1.506 1.114 -14.675 1.00 88.94 85 GLY A O 1
ATOM 677 N N . PRO A 1 86 ? 1.713 2.684 -13.084 1.00 92.12 86 PRO A N 1
ATOM 678 C CA . PRO A 1 86 ? 1.972 3.186 -11.730 1.00 92.12 86 PRO A CA 1
ATOM 679 C C . PRO A 1 86 ? 0.898 2.751 -10.720 1.00 92.12 86 PRO A C 1
ATOM 681 O O . PRO A 1 86 ? -0.226 2.431 -11.109 1.00 92.12 86 PRO A O 1
ATOM 684 N N . VAL A 1 87 ? 1.231 2.762 -9.425 1.00 97.88 87 VAL A N 1
ATOM 685 C CA . VAL A 1 87 ? 0.261 2.513 -8.344 1.00 97.88 87 VAL A CA 1
ATOM 686 C C . VAL A 1 87 ? -0.369 3.831 -7.907 1.00 97.88 87 VAL A C 1
ATOM 688 O O . VAL A 1 87 ? 0.307 4.729 -7.404 1.00 97.88 87 VAL A O 1
ATOM 691 N N . LYS A 1 88 ? -1.673 3.962 -8.111 1.00 98.06 88 LYS A N 1
ATOM 692 C CA . LYS A 1 88 ? -2.436 5.182 -7.839 1.00 98.06 88 LYS A CA 1
ATOM 693 C C . LYS A 1 88 ? -3.215 5.079 -6.537 1.00 98.06 88 LYS A C 1
ATOM 695 O O . LYS A 1 88 ? -3.445 3.983 -6.036 1.00 98.06 88 LYS A O 1
ATOM 700 N N . ILE A 1 89 ? -3.638 6.225 -6.017 1.00 98.00 89 ILE A N 1
ATOM 701 C CA . ILE A 1 89 ? -4.710 6.313 -5.024 1.00 98.00 89 ILE A CA 1
ATOM 702 C C . ILE A 1 89 ? -6.005 6.658 -5.753 1.00 98.00 89 ILE A C 1
ATOM 704 O O . ILE A 1 89 ? -6.087 7.663 -6.452 1.00 98.00 89 ILE A O 1
ATOM 708 N N . VAL A 1 90 ? -7.018 5.807 -5.649 1.00 97.88 90 VAL A N 1
ATOM 709 C CA . VAL A 1 90 ? -8.321 5.992 -6.306 1.00 97.88 90 VAL A CA 1
ATOM 710 C C . VAL A 1 90 ? -9.408 5.727 -5.283 1.00 97.88 90 VAL A C 1
ATOM 712 O O . VAL A 1 90 ? -9.230 4.868 -4.428 1.00 97.88 90 VAL A O 1
ATOM 715 N N . ARG A 1 91 ? -10.542 6.433 -5.352 1.00 97.06 91 ARG A N 1
ATOM 716 C CA . ARG A 1 91 ? -11.681 6.138 -4.469 1.00 97.06 91 ARG A CA 1
ATOM 717 C C . ARG A 1 91 ? -11.985 4.641 -4.418 1.00 97.06 91 ARG A C 1
ATOM 719 O O . ARG A 1 91 ? -12.082 3.973 -5.451 1.00 97.06 91 ARG A O 1
ATOM 726 N N . CYS A 1 92 ? -12.133 4.133 -3.204 1.00 96.88 92 CYS A N 1
ATOM 727 C CA . CYS A 1 92 ? -12.434 2.737 -2.959 1.00 96.88 92 CYS A CA 1
ATOM 728 C C . CYS A 1 92 ? -13.821 2.396 -3.517 1.00 96.88 92 CYS A C 1
ATOM 730 O O . CYS A 1 92 ? -14.827 2.906 -3.030 1.00 96.88 92 CYS A O 1
ATOM 732 N N . HIS A 1 93 ? -13.895 1.503 -4.505 1.00 95.06 93 HIS A N 1
ATOM 733 C CA . HIS A 1 93 ? -15.177 1.066 -5.081 1.00 95.06 93 HIS A CA 1
ATOM 734 C C . HIS A 1 93 ? -15.640 -0.302 -4.555 1.00 95.06 93 HIS A C 1
ATOM 736 O O . HIS A 1 93 ? -16.778 -0.703 -4.774 1.00 95.06 93 HIS A O 1
ATOM 742 N N . GLY 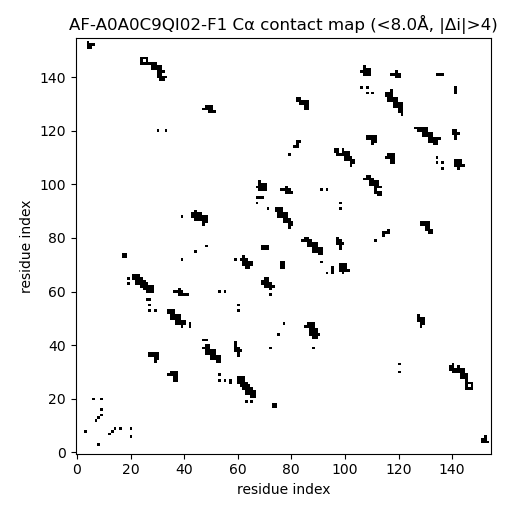A 1 94 ? -14.770 -1.046 -3.861 1.00 93.69 94 GLY A N 1
ATOM 743 C CA . GLY A 1 94 ? -15.134 -2.299 -3.185 1.00 93.69 94 GLY A CA 1
ATOM 744 C C . GLY A 1 94 ? -15.456 -3.480 -4.111 1.00 93.69 94 GLY A C 1
ATOM 745 O O . GLY A 1 94 ? -15.949 -4.496 -3.633 1.00 93.69 94 GLY A O 1
ATOM 746 N N . MET A 1 95 ? -15.159 -3.372 -5.411 1.00 95.00 95 MET A N 1
ATOM 747 C CA . MET A 1 95 ? -15.415 -4.429 -6.410 1.00 95.00 95 MET A CA 1
ATOM 748 C C . MET A 1 95 ? -14.229 -5.395 -6.582 1.00 95.00 95 MET A C 1
ATOM 750 O O . MET A 1 95 ? -14.270 -6.277 -7.434 1.00 95.00 95 MET A O 1
ATOM 754 N N . GLY A 1 96 ? -13.162 -5.231 -5.792 1.00 94.62 96 GLY A N 1
ATOM 755 C CA . GLY A 1 96 ? -11.929 -6.009 -5.925 1.00 94.62 96 GLY A CA 1
ATOM 756 C C . GLY A 1 96 ? -11.138 -5.634 -7.183 1.00 94.62 96 GLY A C 1
ATOM 757 O O . GLY A 1 96 ? -10.991 -4.452 -7.490 1.00 94.62 96 GLY A O 1
ATOM 758 N N . GLY A 1 97 ? -10.611 -6.632 -7.899 1.00 95.25 97 GLY A N 1
ATOM 759 C CA . GLY A 1 97 ? -9.901 -6.427 -9.165 1.00 95.25 97 GLY A CA 1
ATOM 760 C C . GLY A 1 97 ? -8.611 -5.620 -9.003 1.00 95.25 97 GLY A C 1
ATOM 761 O O . GLY A 1 97 ? -7.698 -6.039 -8.296 1.00 95.25 97 GLY A O 1
ATOM 762 N N . ASN A 1 98 ? -8.540 -4.460 -9.659 1.00 97.19 98 ASN A N 1
ATOM 763 C CA . ASN A 1 98 ? -7.390 -3.546 -9.628 1.00 97.19 98 ASN A CA 1
ATOM 764 C C . ASN A 1 98 ? -7.169 -2.838 -8.275 1.00 97.19 98 ASN A C 1
ATOM 766 O O . ASN A 1 98 ? -6.146 -2.181 -8.106 1.00 97.19 98 ASN A O 1
ATOM 770 N N . GLN A 1 99 ? -8.091 -2.978 -7.313 1.00 98.25 99 GLN A N 1
ATOM 771 C CA . GLN A 1 99 ? -7.946 -2.469 -5.939 1.00 98.25 99 GLN A CA 1
ATOM 772 C C . GLN A 1 99 ? -7.746 -3.572 -4.889 1.00 98.25 99 GLN A C 1
ATOM 774 O O . GLN A 1 99 ? -7.807 -3.301 -3.687 1.00 98.25 99 GLN A O 1
ATOM 779 N N . ALA A 1 100 ? -7.544 -4.822 -5.319 1.00 98.31 100 ALA A N 1
ATOM 780 C CA . ALA A 1 100 ? -7.384 -5.958 -4.418 1.00 98.31 100 ALA A CA 1
ATOM 781 C C . ALA A 1 100 ? -5.911 -6.378 -4.275 1.00 98.31 100 ALA A C 1
ATOM 783 O O . ALA A 1 100 ? -5.209 -6.662 -5.253 1.00 98.31 100 ALA A O 1
ATOM 784 N N . TRP A 1 101 ? -5.466 -6.474 -3.025 1.00 98.62 101 TRP A N 1
ATOM 785 C CA . TRP A 1 101 ? -4.091 -6.703 -2.602 1.00 98.62 101 TRP A CA 1
ATOM 786 C C . TRP A 1 101 ? -4.041 -7.776 -1.520 1.00 98.62 101 TRP A C 1
ATOM 788 O O . TRP A 1 101 ? -4.846 -7.775 -0.592 1.00 98.62 101 TRP A O 1
ATOM 798 N N . VAL A 1 102 ? -3.061 -8.669 -1.598 1.00 98.31 102 VAL A N 1
ATOM 799 C CA . VAL A 1 102 ? -2.821 -9.693 -0.580 1.00 98.31 102 VAL A CA 1
ATOM 800 C C . VAL A 1 102 ? -1.472 -9.440 0.066 1.00 98.31 102 VAL A C 1
ATOM 802 O O . VAL A 1 102 ? -0.442 -9.429 -0.610 1.00 98.31 102 VAL A O 1
ATOM 805 N N . TYR A 1 103 ? -1.481 -9.261 1.383 1.00 98.31 103 TYR A N 1
ATOM 806 C CA . TYR A 1 103 ? -0.269 -9.222 2.190 1.00 98.31 103 TYR A CA 1
ATOM 807 C C . TYR A 1 103 ? 0.061 -10.614 2.731 1.00 98.31 103 TYR A C 1
ATOM 809 O O . TYR A 1 103 ? -0.795 -11.269 3.325 1.00 98.31 103 TYR A O 1
ATOM 817 N N . ASN A 1 104 ? 1.304 -11.056 2.544 1.00 97.44 104 ASN A N 1
ATOM 818 C CA . ASN A 1 104 ? 1.833 -12.266 3.168 1.00 97.44 104 ASN A CA 1
ATOM 819 C C . ASN A 1 104 ? 2.792 -11.868 4.301 1.00 97.44 104 ASN A C 1
ATOM 821 O O . ASN A 1 104 ? 3.806 -11.218 4.051 1.00 97.44 104 ASN A O 1
ATOM 825 N N . GLU A 1 105 ? 2.480 -12.252 5.541 1.00 94.81 105 GLU A N 1
ATOM 826 C CA . GLU A 1 105 ? 3.271 -11.862 6.719 1.00 94.81 105 GLU A CA 1
ATOM 827 C C . GLU A 1 105 ? 4.667 -12.505 6.764 1.00 94.81 105 GLU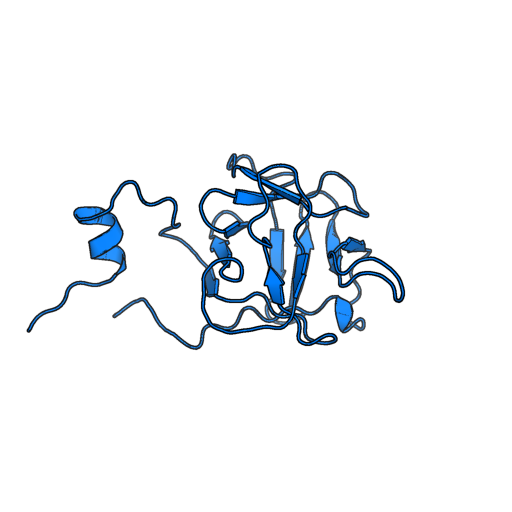 A C 1
ATOM 829 O O . GLU A 1 105 ? 5.612 -11.894 7.275 1.00 94.81 105 GLU A O 1
ATOM 834 N N . GLU A 1 106 ? 4.817 -13.714 6.213 1.00 95.94 106 GLU A N 1
ATOM 835 C CA . GLU A 1 106 ? 6.079 -14.460 6.201 1.00 95.94 106 GLU A CA 1
ATOM 836 C C . GLU A 1 106 ? 7.071 -13.832 5.219 1.00 95.94 106 GLU A C 1
ATOM 838 O O . GLU A 1 106 ? 8.194 -13.480 5.589 1.00 95.94 106 GLU A O 1
ATOM 843 N N . THR A 1 107 ? 6.642 -13.627 3.971 1.00 97.81 107 THR A N 1
ATOM 844 C CA . THR A 1 107 ? 7.478 -13.033 2.918 1.00 97.81 107 THR A CA 1
ATOM 845 C C . THR A 1 107 ? 7.539 -11.511 3.010 1.00 97.81 107 THR A C 1
ATOM 847 O O . THR A 1 107 ? 8.469 -10.900 2.481 1.00 97.81 107 THR A O 1
ATOM 850 N N . ARG A 1 108 ? 6.579 -10.895 3.714 1.00 98.25 108 ARG A N 1
ATOM 851 C CA . ARG A 1 108 ? 6.352 -9.443 3.811 1.00 98.25 108 ARG A CA 1
ATOM 852 C C . ARG A 1 108 ? 6.040 -8.791 2.472 1.00 98.25 108 ARG A C 1
ATOM 854 O O . ARG A 1 108 ? 6.296 -7.606 2.291 1.00 98.25 108 ARG A O 1
ATOM 861 N N . MET A 1 109 ? 5.507 -9.546 1.525 1.00 98.62 109 MET A N 1
ATOM 862 C CA . MET A 1 109 ? 5.203 -9.032 0.197 1.00 98.62 109 MET A CA 1
ATOM 863 C C . MET A 1 109 ? 3.746 -8.597 0.110 1.00 98.62 109 MET A C 1
ATOM 865 O O . MET A 1 109 ? 2.857 -9.237 0.672 1.00 98.62 109 MET A O 1
ATOM 869 N N . ILE A 1 110 ? 3.512 -7.515 -0.628 1.00 98.75 110 ILE A N 1
ATOM 870 C CA . ILE A 1 110 ? 2.179 -7.038 -0.991 1.00 98.75 110 ILE A CA 1
ATOM 871 C C . ILE A 1 110 ? 1.974 -7.396 -2.460 1.00 98.75 110 ILE A C 1
ATOM 873 O O . ILE A 1 110 ? 2.585 -6.788 -3.338 1.00 98.75 110 ILE A O 1
ATOM 877 N N . ARG A 1 111 ? 1.145 -8.403 -2.730 1.00 98.62 111 ARG A N 1
ATOM 878 C CA . ARG A 1 111 ? 0.848 -8.881 -4.081 1.00 98.62 111 ARG A CA 1
ATOM 879 C C . ARG A 1 111 ? -0.445 -8.256 -4.587 1.00 98.62 111 ARG A C 1
ATOM 881 O O . ARG A 1 111 ? -1.484 -8.375 -3.942 1.00 98.62 111 ARG A O 1
ATOM 888 N N . HIS A 1 112 ? -0.392 -7.641 -5.757 1.00 98.62 112 HIS A N 1
ATOM 889 C CA . HIS A 1 112 ? -1.574 -7.200 -6.479 1.00 98.62 112 HIS A CA 1
ATOM 890 C C . HIS A 1 112 ? -2.298 -8.419 -7.056 1.00 98.62 112 HIS A C 1
ATOM 892 O O . HIS A 1 112 ? -1.710 -9.208 -7.799 1.00 98.62 112 HIS A O 1
ATOM 898 N N . THR A 1 113 ? -3.564 -8.607 -6.695 1.00 97.25 113 THR A N 1
ATOM 899 C CA . THR A 1 113 ? -4.296 -9.845 -7.008 1.00 97.25 113 THR A CA 1
ATOM 900 C C . THR A 1 113 ? -4.519 -10.034 -8.505 1.00 97.25 113 THR A C 1
ATOM 902 O O . THR A 1 113 ? -4.283 -11.127 -9.011 1.00 97.25 113 THR A O 1
ATOM 905 N N . ASN A 1 114 ? -4.903 -8.972 -9.218 1.00 96.31 114 ASN A N 1
ATOM 906 C CA . ASN A 1 114 ? -5.253 -9.036 -10.637 1.00 96.31 114 ASN A CA 1
ATOM 907 C C . ASN A 1 114 ? -4.038 -9.347 -11.531 1.00 96.31 114 ASN A C 1
ATOM 909 O O . ASN A 1 114 ? -4.105 -10.194 -12.414 1.00 96.31 114 ASN A O 1
ATOM 913 N N . THR A 1 115 ? -2.895 -8.700 -11.283 1.00 97.50 115 THR A N 1
ATOM 914 C CA . THR A 1 115 ? -1.685 -8.894 -12.109 1.00 97.50 115 THR A CA 1
ATOM 915 C C . THR A 1 115 ? -0.776 -9.999 -11.579 1.00 97.50 115 THR A C 1
ATOM 917 O O . THR A 1 115 ? 0.145 -10.440 -12.265 1.00 97.50 115 THR A O 1
ATOM 920 N N . GLY A 1 116 ? -0.961 -10.407 -10.325 1.00 97.81 116 GLY A N 1
ATOM 921 C CA . GLY A 1 116 ? -0.081 -11.334 -9.628 1.00 97.81 116 GLY A CA 1
ATOM 922 C C . GLY A 1 116 ? 1.311 -10.780 -9.304 1.00 97.81 116 GLY A C 1
ATOM 923 O O . GLY A 1 116 ? 2.107 -11.536 -8.752 1.00 97.81 116 GLY A O 1
ATOM 924 N N . HIS A 1 117 ? 1.594 -9.515 -9.626 1.00 98.62 117 HIS A N 1
ATOM 925 C CA . HIS A 1 117 ? 2.869 -8.834 -9.381 1.00 98.62 117 HIS A CA 1
ATOM 926 C C . HIS A 1 117 ? 2.909 -8.236 -7.972 1.00 98.62 117 HIS A C 1
ATOM 928 O O . HIS A 1 117 ? 1.871 -8.049 -7.337 1.00 98.62 117 HIS A O 1
ATOM 934 N N . CYS A 1 118 ? 4.102 -7.931 -7.474 1.00 98.62 118 CYS A N 1
ATOM 935 C CA . CYS A 1 118 ? 4.304 -7.421 -6.128 1.00 98.62 118 CYS A CA 1
ATOM 936 C C . CYS A 1 118 ? 4.663 -5.935 -6.134 1.00 98.62 118 CYS A C 1
ATOM 938 O O . CYS A 1 118 ? 5.336 -5.443 -7.040 1.00 98.62 118 CYS A O 1
ATOM 940 N N . LEU A 1 119 ? 4.199 -5.228 -5.102 1.00 98.69 119 LEU A N 1
ATOM 941 C CA . LEU A 1 119 ? 4.562 -3.843 -4.843 1.00 98.69 119 LEU A CA 1
ATOM 942 C C . LEU A 1 119 ? 6.065 -3.760 -4.576 1.00 98.69 119 LEU A C 1
ATOM 944 O O . LEU A 1 119 ? 6.588 -4.470 -3.714 1.00 98.69 119 LEU A O 1
ATOM 948 N N . SER A 1 120 ? 6.745 -2.877 -5.293 1.00 98.31 120 SER A N 1
ATOM 949 C CA . SER A 1 120 ? 8.188 -2.680 -5.218 1.00 98.31 120 SER A CA 1
ATOM 950 C C . SER A 1 120 ? 8.516 -1.202 -5.080 1.00 98.31 120 SER A C 1
ATOM 952 O O . SER A 1 120 ? 7.778 -0.335 -5.553 1.00 98.31 120 SER A O 1
ATOM 954 N N . ILE A 1 121 ? 9.662 -0.915 -4.469 1.00 97.44 121 ILE A N 1
ATOM 955 C CA . ILE A 1 121 ? 10.323 0.379 -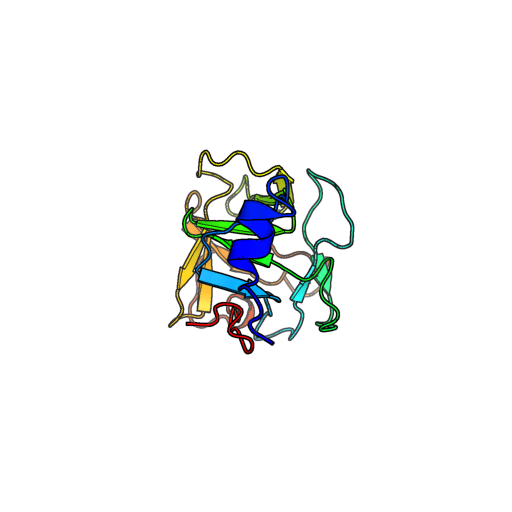4.651 1.00 97.44 121 ILE A CA 1
ATOM 956 C C . ILE A 1 121 ? 10.647 0.599 -6.138 1.00 97.44 121 ILE A C 1
ATOM 958 O O . ILE A 1 121 ? 10.802 -0.388 -6.872 1.00 97.44 121 ILE A O 1
ATOM 962 N N . PRO A 1 122 ? 10.728 1.862 -6.587 1.00 95.62 122 PRO A N 1
ATOM 963 C CA . PRO A 1 122 ? 11.109 2.173 -7.956 1.00 95.62 122 PRO A CA 1
ATOM 964 C C . PRO A 1 122 ? 12.557 1.745 -8.246 1.00 95.62 122 PRO A C 1
ATOM 966 O O . PRO A 1 122 ? 13.368 1.644 -7.318 1.00 95.62 122 PRO A O 1
ATOM 969 N N . PRO A 1 123 ? 12.905 1.530 -9.524 1.00 92.88 123 PRO A N 1
ATOM 970 C CA . PRO A 1 123 ? 14.293 1.413 -9.950 1.00 92.88 123 PRO A CA 1
ATOM 971 C C . PRO A 1 123 ? 15.147 2.611 -9.489 1.00 92.88 123 PRO A C 1
ATOM 973 O O . PRO A 1 123 ? 14.639 3.729 -9.365 1.00 92.88 123 PRO A O 1
ATOM 976 N N . PRO A 1 124 ? 16.458 2.421 -9.255 1.00 91.06 124 PRO A N 1
ATOM 977 C CA . PRO A 1 124 ? 17.353 3.527 -8.932 1.00 91.06 124 PRO A CA 1
ATOM 978 C C . PRO A 1 124 ? 17.329 4.614 -10.015 1.00 91.06 124 PRO A C 1
ATOM 980 O O . PRO A 1 124 ? 17.497 4.317 -11.194 1.00 91.06 124 PRO A O 1
ATOM 983 N N . GLY A 1 125 ? 17.166 5.874 -9.605 1.00 90.56 125 GLY A N 1
ATOM 984 C CA . GLY A 1 125 ? 17.110 7.028 -10.512 1.00 90.56 125 GLY A CA 1
ATOM 985 C C . GLY A 1 125 ? 15.696 7.454 -10.920 1.00 90.56 125 GLY A C 1
ATOM 986 O O . GLY A 1 125 ? 15.526 8.586 -11.370 1.00 90.56 125 GLY A O 1
ATOM 987 N N . ASP A 1 126 ? 14.687 6.610 -10.693 1.00 92.31 126 ASP A N 1
ATOM 988 C CA . ASP A 1 126 ? 13.289 6.954 -10.948 1.00 92.31 126 ASP A CA 1
ATOM 989 C C . ASP A 1 126 ? 12.685 7.786 -9.804 1.00 92.31 126 ASP A C 1
ATOM 991 O O . ASP A 1 126 ? 13.221 7.892 -8.695 1.00 92.31 126 ASP A O 1
ATOM 995 N N . ALA A 1 127 ? 11.526 8.392 -10.071 1.00 91.25 127 ALA A N 1
ATOM 996 C CA . ALA A 1 127 ? 10.764 9.112 -9.057 1.00 91.25 127 ALA A CA 1
ATOM 997 C C . ALA A 1 127 ? 10.404 8.191 -7.877 1.00 91.25 127 ALA A C 1
ATOM 999 O O . ALA A 1 127 ? 10.096 7.020 -8.075 1.00 91.25 127 ALA A O 1
ATOM 1000 N N . ALA A 1 128 ? 10.365 8.743 -6.657 1.00 94.25 128 ALA A N 1
ATOM 1001 C CA . ALA A 1 128 ? 10.011 8.034 -5.421 1.00 94.25 128 ALA A CA 1
ATOM 1002 C C . ALA A 1 128 ? 8.517 7.637 -5.369 1.00 94.25 128 ALA A C 1
ATOM 1004 O O . ALA A 1 128 ? 7.734 8.149 -4.568 1.00 94.25 128 ALA A O 1
ATOM 1005 N N . GLN A 1 129 ? 8.109 6.748 -6.268 1.00 96.38 129 GLN A N 1
ATOM 1006 C CA . GLN A 1 129 ? 6.761 6.226 -6.452 1.00 96.38 129 GLN A CA 1
ATOM 1007 C C . GLN A 1 129 ? 6.867 4.704 -6.566 1.00 96.38 129 GLN A C 1
ATOM 1009 O O . GLN A 1 129 ? 7.725 4.217 -7.301 1.00 96.38 129 GLN A O 1
ATOM 1014 N N . PRO A 1 130 ? 6.053 3.926 -5.841 1.00 96.81 130 PRO A N 1
ATOM 1015 C CA . PRO A 1 130 ? 6.138 2.483 -5.927 1.00 96.81 130 PRO A CA 1
ATOM 1016 C C . PRO A 1 130 ? 5.577 1.989 -7.262 1.00 96.81 130 PRO A C 1
ATOM 1018 O O . PRO A 1 130 ? 4.661 2.572 -7.850 1.00 96.81 130 PRO A O 1
ATOM 1021 N N . VAL A 1 131 ? 6.119 0.866 -7.708 1.00 97.38 131 VAL A N 1
ATOM 1022 C CA . VAL A 1 131 ? 5.773 0.207 -8.969 1.00 97.38 131 VAL A CA 1
ATOM 1023 C C . VAL A 1 131 ? 5.342 -1.230 -8.705 1.00 97.38 131 VAL A C 1
ATOM 1025 O O . VAL A 1 131 ? 5.447 -1.729 -7.581 1.00 97.38 131 VAL A O 1
ATOM 1028 N N . LEU A 1 132 ? 4.857 -1.902 -9.747 1.00 98.38 132 LEU A N 1
ATOM 1029 C CA . LEU A 1 132 ? 4.660 -3.346 -9.720 1.00 98.38 132 LEU A CA 1
ATOM 1030 C C . LEU A 1 132 ? 5.773 -4.043 -10.502 1.00 98.38 132 LEU A C 1
ATOM 1032 O O . LEU A 1 132 ? 6.198 -3.579 -11.557 1.00 98.38 132 LEU A O 1
ATOM 1036 N N . SER A 1 133 ? 6.243 -5.170 -9.983 1.00 97.81 133 SER A N 1
ATOM 1037 C CA . SER A 1 133 ? 7.204 -6.036 -10.668 1.00 97.81 133 SER A CA 1
ATOM 1038 C C . SER A 1 133 ? 6.971 -7.505 -10.294 1.00 97.81 133 SER A C 1
ATOM 1040 O O . SER A 1 133 ? 6.257 -7.782 -9.322 1.00 97.81 133 SER A O 1
ATOM 1042 N N . PRO A 1 134 ? 7.491 -8.476 -11.073 1.00 98.44 134 PRO A N 1
ATOM 1043 C CA . PRO A 1 134 ? 7.381 -9.888 -10.725 1.00 98.44 134 PRO A CA 1
ATOM 1044 C C . PRO A 1 134 ? 7.832 -10.137 -9.286 1.00 98.44 134 PRO A C 1
ATOM 1046 O O . PRO A 1 134 ? 8.832 -9.578 -8.838 1.00 98.44 134 PRO A O 1
ATOM 1049 N N . CYS A 1 135 ? 7.063 -10.937 -8.552 1.00 98.50 135 CYS A N 1
ATOM 1050 C CA . CYS A 1 135 ? 7.334 -11.197 -7.146 1.00 98.50 135 CYS A CA 1
ATOM 1051 C C . CYS A 1 135 ? 8.656 -11.960 -6.974 1.00 98.50 135 CYS A C 1
ATOM 1053 O O . CYS A 1 135 ? 8.812 -13.054 -7.510 1.00 98.50 135 CYS A O 1
ATOM 1055 N N . ASP A 1 136 ? 9.565 -11.405 -6.179 1.00 98.38 136 ASP A N 1
ATOM 1056 C CA . ASP A 1 136 ? 10.854 -11.977 -5.813 1.00 98.38 136 ASP A CA 1
ATOM 1057 C C . ASP A 1 136 ? 11.046 -11.897 -4.289 1.00 98.38 136 ASP A C 1
ATOM 1059 O O . ASP A 1 136 ? 11.165 -10.822 -3.698 1.00 98.38 136 ASP A O 1
ATOM 1063 N N . THR A 1 137 ? 11.095 -13.059 -3.634 1.00 97.62 137 THR A N 1
ATOM 1064 C CA . THR A 1 137 ? 11.273 -13.174 -2.179 1.00 97.62 137 THR A CA 1
ATOM 1065 C C . THR A 1 137 ? 12.681 -12.793 -1.712 1.00 97.62 137 THR A C 1
ATOM 1067 O O . THR A 1 137 ? 12.888 -12.539 -0.516 1.00 97.62 137 THR A O 1
ATOM 1070 N N . HIS A 1 138 ? 13.655 -12.714 -2.619 1.00 97.81 138 HIS A N 1
ATOM 1071 C CA . HIS A 1 138 ? 15.017 -12.275 -2.327 1.00 97.81 138 HIS A CA 1
ATOM 1072 C C . HIS A 1 138 ? 15.164 -10.753 -2.409 1.00 97.81 138 HIS A C 1
ATOM 1074 O O . HIS A 1 138 ? 15.982 -10.190 -1.680 1.00 97.81 138 HIS A O 1
ATOM 1080 N N . ASN A 1 139 ? 14.314 -10.076 -3.182 1.00 98.06 139 ASN A N 1
ATOM 1081 C CA . ASN A 1 139 ? 14.324 -8.626 -3.332 1.00 98.06 139 ASN A CA 1
ATOM 1082 C C . ASN A 1 139 ? 13.817 -7.912 -2.063 1.00 98.06 139 ASN A C 1
ATOM 1084 O O . ASN A 1 139 ? 12.641 -7.985 -1.696 1.00 98.06 139 ASN A O 1
ATOM 1088 N N . SER A 1 140 ? 14.701 -7.191 -1.368 1.00 98.00 140 SER A N 1
ATOM 1089 C CA . SER A 1 140 ? 14.342 -6.402 -0.182 1.00 98.00 140 SER A CA 1
ATOM 1090 C C . SER A 1 140 ? 13.442 -5.205 -0.491 1.00 98.00 140 SER A C 1
ATOM 1092 O O . SER A 1 140 ? 12.638 -4.819 0.362 1.00 98.00 140 SER A O 1
ATOM 1094 N N . GLY A 1 141 ? 13.504 -4.679 -1.711 1.00 98.19 141 GLY A N 1
ATOM 1095 C CA . GLY A 1 141 ? 12.661 -3.607 -2.218 1.00 98.19 141 GLY A CA 1
ATOM 1096 C C . GLY A 1 141 ? 11.189 -4.000 -2.349 1.00 98.19 141 GLY A C 1
ATOM 1097 O O . GLY A 1 141 ? 10.328 -3.124 -2.356 1.00 98.19 141 GLY A O 1
ATOM 1098 N N . GLN A 1 142 ? 10.875 -5.298 -2.353 1.00 98.56 142 GLN A N 1
ATOM 1099 C CA . GLN A 1 142 ? 9.501 -5.818 -2.361 1.00 98.56 142 GLN A CA 1
ATOM 1100 C C . GLN A 1 142 ? 8.976 -6.221 -0.973 1.00 98.56 142 GLN A C 1
ATOM 1102 O O . GLN A 1 142 ? 7.882 -6.780 -0.855 1.00 98.56 142 GLN A O 1
ATOM 1107 N N . LYS A 1 143 ? 9.735 -5.946 0.095 1.00 98.69 143 LYS A N 1
ATOM 1108 C CA . LYS A 1 143 ? 9.355 -6.299 1.469 1.00 98.69 143 LYS A CA 1
ATOM 1109 C C . LYS A 1 143 ? 8.808 -5.079 2.203 1.00 98.69 143 LYS A C 1
ATOM 1111 O O . LYS A 1 143 ? 9.491 -4.067 2.354 1.00 98.69 143 LYS A O 1
ATOM 1116 N N . TRP A 1 144 ? 7.598 -5.215 2.732 1.00 98.56 144 TRP A N 1
ATOM 1117 C CA . TRP A 1 144 ? 6.825 -4.169 3.391 1.00 98.56 144 TRP A CA 1
ATOM 1118 C C . TRP A 1 144 ? 6.411 -4.608 4.792 1.00 98.56 144 TRP A C 1
ATOM 1120 O O . TRP A 1 144 ? 5.940 -5.723 5.020 1.00 98.56 144 TRP A O 1
ATOM 1130 N N . ILE A 1 145 ? 6.604 -3.732 5.765 1.00 97.38 145 ILE A N 1
ATOM 1131 C CA . ILE A 1 145 ? 6.270 -3.969 7.161 1.00 97.38 145 ILE A CA 1
ATOM 1132 C C . ILE A 1 145 ? 4.910 -3.333 7.428 1.00 97.38 145 ILE A C 1
ATOM 1134 O O . ILE A 1 145 ? 4.783 -2.115 7.391 1.00 97.38 145 ILE A O 1
ATOM 1138 N N . MET A 1 146 ? 3.934 -4.179 7.750 1.00 94.88 146 MET A N 1
ATOM 1139 C CA . MET A 1 146 ? 2.642 -3.810 8.324 1.00 94.88 146 MET A CA 1
ATOM 1140 C C . MET A 1 146 ? 2.568 -4.403 9.734 1.00 94.88 146 MET A C 1
ATOM 1142 O O . MET A 1 146 ? 1.982 -5.459 9.956 1.00 94.88 146 MET A O 1
ATOM 1146 N N . LYS A 1 147 ? 3.258 -3.788 10.702 1.00 81.56 147 LYS A N 1
ATOM 1147 C CA . LYS A 1 147 ? 3.276 -4.270 12.095 1.00 81.56 147 LYS A CA 1
ATOM 1148 C C . LYS A 1 147 ? 2.673 -3.236 13.022 1.00 81.56 147 LYS A C 1
ATOM 1150 O O . LYS A 1 147 ? 3.201 -2.135 13.147 1.00 81.56 147 LYS A O 1
ATOM 1155 N N . THR A 1 148 ? 1.570 -3.584 13.684 1.00 67.62 148 THR A N 1
ATOM 1156 C CA . THR A 1 148 ? 0.976 -2.685 14.681 1.00 67.62 148 THR A CA 1
ATOM 1157 C C . THR A 1 148 ? 1.847 -2.724 15.936 1.00 67.62 148 THR A C 1
ATOM 1159 O O . THR A 1 148 ? 2.211 -3.801 16.410 1.00 67.62 148 THR A O 1
ATOM 1162 N N . LYS A 1 149 ? 2.190 -1.557 16.486 1.00 55.47 149 LYS A N 1
ATOM 1163 C CA . LYS A 1 149 ? 2.632 -1.447 17.888 1.00 55.47 149 LYS A CA 1
ATOM 1164 C C . LYS A 1 149 ? 1.467 -1.123 18.829 1.00 55.47 149 LYS A C 1
ATOM 1166 O O . LYS A 1 149 ? 1.593 -1.302 20.034 1.00 55.47 149 LYS A O 1
ATOM 1171 N N . PHE A 1 150 ? 0.340 -0.673 18.276 1.00 53.53 150 PHE A N 1
ATOM 1172 C CA . PHE A 1 150 ? -0.835 -0.230 19.015 1.00 53.53 150 PHE A CA 1
ATOM 1173 C C . PHE A 1 150 ? -2.009 -1.184 18.797 1.00 53.53 150 PHE A C 1
ATOM 1175 O O . PHE A 1 150 ? -2.510 -1.332 17.684 1.00 53.53 150 PHE A O 1
ATOM 1182 N N . LYS A 1 151 ? -2.476 -1.801 19.886 1.00 53.06 151 LYS A N 1
ATOM 1183 C CA . LYS A 1 151 ? -3.763 -2.497 19.923 1.00 53.06 151 LYS A CA 1
ATOM 1184 C C . LYS A 1 151 ? -4.860 -1.460 20.170 1.00 53.06 151 LYS A C 1
ATOM 1186 O O . LYS A 1 151 ? -5.060 -1.033 21.299 1.00 53.06 151 LYS A O 1
ATOM 1191 N N . TRP A 1 152 ? -5.561 -1.048 19.115 1.00 54.78 152 TRP A N 1
ATOM 1192 C CA . TRP A 1 152 ? -6.724 -0.147 19.221 1.00 54.78 152 TRP A CA 1
ATOM 1193 C C . TRP A 1 152 ? -7.986 -0.846 19.745 1.00 54.78 152 TRP A C 1
ATOM 1195 O O . TRP A 1 152 ? -8.951 -0.197 20.148 1.00 54.78 152 TRP A O 1
ATOM 1205 N N . GLN A 1 153 ? -7.980 -2.179 19.751 1.00 48.12 153 GLN A N 1
ATOM 1206 C CA . GLN A 1 153 ? -9.028 -2.989 20.352 1.00 48.12 153 GLN A CA 1
ATOM 1207 C C . GLN A 1 153 ? -8.683 -3.203 21.825 1.00 48.12 153 GLN A C 1
ATOM 1209 O O . GLN A 1 153 ? -7.825 -4.019 22.161 1.00 48.12 153 GLN A O 1
ATOM 1214 N N . ALA A 1 154 ? -9.342 -2.446 22.702 1.00 41.97 154 ALA A N 1
ATOM 1215 C CA . ALA A 1 154 ? -9.549 -2.911 24.063 1.00 41.97 154 ALA A CA 1
ATOM 1216 C C . ALA A 1 154 ? -10.414 -4.175 23.959 1.00 41.97 154 ALA A C 1
ATOM 1218 O O . ALA A 1 154 ? -11.551 -4.099 23.488 1.00 41.97 154 ALA A O 1
ATOM 1219 N N . SER A 1 155 ? -9.813 -5.318 24.280 1.00 47.28 155 SER A N 1
ATOM 1220 C CA . SER A 1 155 ? -10.509 -6.580 24.542 1.00 47.28 155 SER A CA 1
ATOM 1221 C C . SER A 1 155 ? -11.549 -6.420 25.642 1.00 47.28 155 SER A C 1
ATOM 1223 O O . SER A 1 155 ? -11.238 -5.676 26.602 1.00 47.28 155 SER A O 1
#

Solvent-accessible surface area (backbone atoms only — not comparable to full-atom values): 8617 Å² total; per-residue (Å²): 134,89,80,80,47,60,65,55,41,40,69,73,75,43,65,84,55,60,68,78,90,58,53,82,40,67,41,56,46,28,34,65,61,82,57,23,14,45,24,43,80,82,60,58,71,74,36,65,35,32,50,39,77,67,77,87,80,52,71,55,32,36,35,33,36,30,76,77,28,29,48,26,40,68,62,26,18,45,30,39,92,44,57,58,35,68,33,20,29,29,67,62,78,87,79,46,54,50,37,21,41,45,77,40,85,88,72,20,32,40,30,34,60,71,66,62,18,18,45,22,57,47,64,92,92,56,68,63,32,44,25,32,36,81,70,50,90,82,45,48,51,30,22,44,45,78,73,72,91,70,79,72,70,76,126

Radius of gyration: 15.53 Å; Cα contacts (8 Å, |Δi|>4): 343; chains: 1; bounding box: 40×29×50 Å

Organism: NCBI:txid64838

Sequence (155 aa):
MKCKSFRWYLENIYPESPMPLDYYYLGDVKNVEMKNCLDTMGRRTGETVGLSYCHGLGGNQVFAYTKRQQIMSDDMCLDAASPQGPVKIVRCHGMGGNQAWVYNEETRMIRHTNTGHCLSIPPPGDAAQPVLSPCDTHNSGQKWIMKTKFKWQAS

Foldseek 3Di:
DDDDFPLVCCVPVNVVFLDDSAFPFKFWWAFQPVRWTWFQVPDDAPAFIFTDHDPRPDDRRIWTCGPLQFTDDGQWTFFAPDQWDQTTTHGDPSPQARRHWDADPVLQWIARPNNRWTWFADDPPDHRTITTDHDDSVDSRRHIDRDDPDDSDPD

Secondary structure (DSSP, 8-state):
--PPPHHHHHHHT-TT--S-SSEEEEE--EETTT-EEEE-TTPPTTSBPEEEE---S-GGG-EEEETTS-EEETTEEEE-SSTT---EEEE--S--GGG-EEEETTTTEEEETTT--EEEPPPTTS-S--EEE---SS-GGG-EE---S------

=== Feature glossary ===
Legend for the data blocks above and below:

— What the protein is —

The amino-acid sequence is the protein's primary structure: the linear order of residues from the N-terminus to the C-terminus, written in one-letter code. Everything else here — the 3D coordinates, the secondary structure, the domain annotations — is ultimately a consequence of this string.

Functional annotations link the protein to curated databases. InterPro entries identify conserved domains and families by matching the sequence against member-database signatures (Pfam, PROSITE, CDD, …). Gene Ontology (GO) terms describe molecular function, biological process, and cellular component in a controlled vocabulary. CATH places the structure in a hierarchical fold classification (Class/Architecture/Topology/Homologous-superfamily). The organism is the source species.

— Where its atoms are —

Atomic coordinates in PDBx/mmCIF format — the same representation the Protein Data Bank distributes. Each line of the _atom_site loop places one backbone atom in Cartesian space (units: ångströms, origin: arbitrary).

The six renders are orthographic views along the three Cartesian axes in both directions. Representation (cartoon, sticks, or surface) and color scheme (sequence-rainbow or by-chain) vary across proteins so the training set covers all the common visualization conventions.

— Local backbone conformation —

Eight-state secondary structure (DSSP): H is the canonical α-helix, G the tighter 3₁₀-helix, I the wider π-helix; E/B are β-structure, T and S are turns and bends, and '-' is everything else. DSSP derives these from the pattern of main-chain N–H···O=C hydrogen bonds, not from the sequence.

Three-state secondary structure (P-SEA) collapses the eight DSSP classes into helix (a), strand (b), and coil (c). P-SEA assigns these from Cα geometry alone — distances and angles — without requiring backbone oxygens, so it works on any Cα trace.

φ (phi) and ψ (psi) are the two rotatable backbone dihedrals per residue: φ is the C(i-1)–N–Cα–C torsion, ψ is the N–Cα–C–N(i+1) torsion, both in degrees on (−180°, 180°]. α-helical residues cluster near (−60°, −45°); β-strand residues near (−120°, +130°). A Ramachandran plot is simply a scatter of (φ, ψ) for every residue.

— Global shape and packing —

The geometric summary reports three shape descriptors. Rg (radius of gyration) measures how spread out the Cα atoms are about their centre of mass; compact globular proteins have small Rg, elongated or unfolded ones large. Cα contacts (<8 Å, |i−j|>4) count long-range residue pairs in spatial proximity — high for tightly packed folds, near zero for rods or random coil. The bounding-box extents give the protein's footprint along x, y, z in Å.

SASA measures how much of the protein is reachable by solvent. It is computed by rolling a water-sized probe over the atomic surface and summing the exposed area (Å²). Per-residue SASA distinguishes core (buried, low SASA) from surface (exposed, high SASA) residues; total SASA is a whole-molecule size measure.

Plot images: a contact map (which residues are close in 3D, as an N×N binary image), a Ramachandran scatter (backbone torsion angles, revealing secondary-structure composition at a glance), and — for AlphaFold structures — a PAE heatmap (pairwise prediction confidence).

— Structural neighborhood —

A 3Di character summarizes, for each residue, the relative orientation of the Cα frame of its nearest spatial neighbor. Because it encodes fold topology rather than chemistry, 3Di alignments detect remote structural similarity that sequence alignment misses.

The Foldseek neighbor list gives the closest experimentally determined structures in the PDB, ranked by structural alignment. TM-score near 1 means near-identical fold; near 0.3 means only rough topology match. This is how one finds what a novel AlphaFold prediction most resembles in the solved-structure universe.

— Confidence and disorder —

For AlphaFold models, the B-factor field carries pLDDT — the model's own estimate of local accuracy on a 0–100 scale. Regions with pLDDT<50 should be treated as essentially unmodeled; they often correspond to intrinsically disordered segments.

Crystallographic B-factors measure how much each atom's electron density is smeared out, in Å². They rise in mobile loops and surface residues and fall in the buried interior. In AlphaFold models this column is repurposed to hold pLDDT instead.

Predicted Aligned Error (PAE) is an AlphaFold confidence matrix: entry (i, j) is the expected error in the position of residue j, in ångströms, when the prediction is superimposed on the true structure at residue i. Low PAE within a block of residues means that block is internally rigid and well-predicted; high PAE between two blocks means their relative placement is uncertain even if each block individually is confident.